Protein AF-A0A7C1QJM2-F1 (afdb_monomer)

Secondary structure (DSSP, 8-state):
-EEEEETTEEEEEPPTTSPPP--HHHHHHHHHHHHHHTT--EEEEE----SS------EEEEETTSSEEEE-TTTTTS-HHHHHHTTEEEEEEEETTHHHHS-TTTHHHHTTSS--

Solvent-accessible surface area (backbone atoms only — not comparable to full-atom values): 6925 Å² total; per-residue (Å²): 107,46,80,45,81,53,93,50,38,37,38,38,35,53,44,93,88,44,79,82,62,92,43,58,71,58,49,53,50,50,52,46,50,52,42,41,75,75,70,45,69,62,43,75,48,73,44,53,71,80,94,67,98,67,91,68,79,44,62,37,38,32,35,74,85,58,59,30,34,36,38,58,90,52,63,91,81,49,61,68,42,57,38,31,67,77,35,55,30,75,33,35,50,42,45,42,71,52,25,67,80,57,55,88,73,42,43,70,39,54,77,74,80,83,88,134

pLDDT: mean 78.03, std 20.53, range [35.16, 95.81]

Mean predicted aligned error: 8.7 Å

Sequence (116 aa):
MKIKFNRNKLSIIKEDTDKKYYSESLLWHDIKKKLQETGYDVIKRLMWKDGHMTDERNYYIRDRKWNYCIIDNDVYIRDMVNSFNDGLLSLYQIDWDAGVNNLTSCYEICIIDTEV

Radius of gyration: 14.14 Å; Cα contacts (8 Å, |Δi|>4): 168; chains: 1; bounding box: 44×29×29 Å

Structure (mmCIF, N/CA/C/O backbone):
data_AF-A0A7C1QJM2-F1
#
_entry.id   AF-A0A7C1QJM2-F1
#
loop_
_atom_site.group_PDB
_atom_site.id
_atom_site.type_symbol
_atom_site.label_atom_id
_atom_site.label_alt_id
_atom_site.label_comp_id
_atom_site.label_asym_id
_atom_site.label_entity_id
_atom_site.label_seq_id
_atom_site.pdbx_PDB_ins_code
_atom_site.Cartn_x
_atom_site.Cartn_y
_atom_site.Cartn_z
_atom_site.occupancy
_atom_site.B_iso_or_equiv
_atom_site.auth_seq_id
_atom_site.auth_comp_id
_atom_site.auth_asym_id
_atom_site.auth_atom_id
_atom_site.pdbx_PDB_model_num
ATOM 1 N N . MET A 1 1 ? -10.009 1.510 6.144 1.00 93.00 1 MET A N 1
ATOM 2 C CA . MET A 1 1 ? -9.516 1.222 4.785 1.00 93.00 1 MET A CA 1
ATOM 3 C C . MET A 1 1 ? -9.452 -0.266 4.668 1.00 93.00 1 MET A C 1
ATOM 5 O O . MET A 1 1 ? -8.885 -0.934 5.540 1.00 93.00 1 MET A O 1
ATOM 9 N N . LYS A 1 2 ? -10.050 -0.787 3.606 1.00 93.50 2 LYS A N 1
ATOM 10 C CA . LYS A 1 2 ? -10.180 -2.220 3.407 1.00 93.50 2 LYS A CA 1
ATOM 11 C C . LYS A 1 2 ? -9.300 -2.664 2.260 1.00 93.50 2 LYS A C 1
ATOM 13 O O . LYS A 1 2 ? -9.364 -2.109 1.170 1.00 93.50 2 LYS A O 1
ATOM 18 N N . ILE A 1 3 ? -8.505 -3.693 2.512 1.00 93.88 3 ILE A N 1
ATOM 19 C CA . ILE A 1 3 ? -7.594 -4.263 1.528 1.00 93.88 3 ILE A CA 1
ATOM 20 C C . ILE A 1 3 ? -8.132 -5.623 1.092 1.00 93.88 3 ILE A C 1
ATOM 22 O O . ILE A 1 3 ? -8.546 -6.434 1.922 1.00 93.88 3 ILE A O 1
ATOM 26 N N . LYS A 1 4 ? -8.146 -5.864 -0.219 1.00 93.88 4 LYS A N 1
ATOM 27 C CA . LYS A 1 4 ? -8.502 -7.149 -0.821 1.00 93.88 4 LYS A CA 1
ATOM 28 C C . LYS A 1 4 ? -7.455 -7.540 -1.852 1.00 93.88 4 LYS A C 1
ATOM 30 O O . LYS A 1 4 ? -7.223 -6.799 -2.804 1.00 93.88 4 LYS A O 1
ATOM 35 N N . PHE A 1 5 ? -6.888 -8.727 -1.689 1.00 89.06 5 PHE A N 1
ATOM 36 C CA . PHE A 1 5 ? -6.066 -9.354 -2.714 1.00 89.06 5 PHE A CA 1
ATOM 37 C C . PHE A 1 5 ? -6.933 -10.205 -3.638 1.00 89.06 5 PHE A C 1
ATOM 39 O O . PHE A 1 5 ? -7.750 -11.006 -3.183 1.00 89.06 5 PHE A O 1
ATOM 46 N N . ASN A 1 6 ? -6.738 -10.038 -4.940 1.00 89.94 6 ASN A N 1
ATOM 47 C CA . ASN A 1 6 ? -7.244 -10.942 -5.959 1.00 89.94 6 ASN A CA 1
ATOM 48 C C . ASN A 1 6 ? -6.104 -11.247 -6.927 1.00 89.94 6 ASN A C 1
ATOM 50 O O . ASN A 1 6 ? -5.721 -10.388 -7.720 1.00 89.94 6 ASN A O 1
ATOM 54 N N . ARG A 1 7 ? -5.558 -12.467 -6.845 1.00 87.56 7 ARG A N 1
ATOM 55 C CA . ARG A 1 7 ? -4.351 -12.869 -7.582 1.00 87.56 7 ARG A CA 1
ATOM 56 C C . ARG A 1 7 ? -3.217 -11.867 -7.324 1.00 87.56 7 ARG A C 1
ATOM 58 O O . ARG A 1 7 ? -2.798 -11.715 -6.185 1.00 87.56 7 ARG A O 1
ATOM 65 N N . ASN A 1 8 ? -2.776 -11.165 -8.362 1.00 87.75 8 ASN A N 1
ATOM 66 C CA . ASN A 1 8 ? -1.725 -10.157 -8.338 1.00 87.75 8 ASN A CA 1
ATOM 67 C C . ASN A 1 8 ? -2.263 -8.720 -8.214 1.00 87.75 8 ASN A C 1
ATOM 69 O O . ASN A 1 8 ? -1.497 -7.768 -8.283 1.00 87.75 8 ASN A O 1
ATOM 73 N N . LYS A 1 9 ? -3.575 -8.529 -8.058 1.00 91.25 9 LYS A N 1
ATOM 74 C CA . LYS A 1 9 ? -4.186 -7.208 -7.911 1.00 91.25 9 LYS A CA 1
ATOM 75 C C . LYS A 1 9 ? -4.546 -6.948 -6.456 1.00 91.25 9 LYS A C 1
ATOM 77 O O . LYS A 1 9 ? -5.286 -7.713 -5.833 1.00 91.25 9 LYS A O 1
ATOM 82 N N . LEU A 1 10 ? -4.079 -5.819 -5.945 1.00 93.31 10 LEU A N 1
ATOM 83 C CA . LEU A 1 10 ? -4.423 -5.299 -4.637 1.00 93.31 10 LEU A CA 1
ATOM 84 C C . LEU A 1 10 ? -5.471 -4.197 -4.781 1.00 93.31 10 LEU A C 1
ATOM 86 O O . LEU A 1 10 ? -5.200 -3.125 -5.310 1.00 93.31 10 LEU A O 1
ATOM 90 N N . SER A 1 11 ? -6.683 -4.452 -4.302 1.00 94.56 11 SER A N 1
ATOM 91 C CA . SER A 1 11 ? -7.751 -3.451 -4.261 1.00 94.56 11 SER A CA 1
ATOM 92 C C . SER A 1 11 ? -7.829 -2.831 -2.873 1.00 94.56 11 SER A C 1
ATOM 94 O O . SER A 1 11 ? -8.024 -3.536 -1.880 1.00 94.56 11 SER A O 1
ATOM 96 N N . ILE A 1 12 ? -7.695 -1.513 -2.815 1.00 94.75 12 ILE A N 1
ATOM 97 C CA . ILE A 1 12 ? -7.795 -0.709 -1.604 1.00 94.75 12 ILE A CA 1
ATOM 98 C C . ILE A 1 12 ? -9.085 0.096 -1.710 1.00 94.75 12 ILE A C 1
ATOM 100 O O . ILE A 1 12 ? -9.225 0.972 -2.559 1.00 94.75 12 ILE A O 1
ATOM 104 N N . ILE A 1 13 ? -10.042 -0.242 -0.857 1.00 95.38 13 ILE A N 1
ATOM 105 C CA . ILE A 1 13 ? -11.377 0.347 -0.841 1.00 95.38 13 ILE A CA 1
ATOM 106 C C . ILE A 1 13 ? -11.436 1.331 0.324 1.00 95.38 13 ILE A C 1
ATOM 108 O O . ILE A 1 13 ? -11.115 0.967 1.465 1.00 95.38 13 ILE A O 1
ATOM 112 N N . LYS A 1 14 ? -11.841 2.566 0.029 1.00 94.94 14 LYS A N 1
ATOM 113 C CA . LYS A 1 14 ? -12.106 3.587 1.040 1.00 94.94 14 LYS A CA 1
ATOM 114 C C . LYS A 1 14 ? -13.456 3.306 1.698 1.00 94.94 14 LYS A C 1
ATOM 116 O O . LYS A 1 14 ? -14.455 3.104 1.017 1.00 94.94 14 LYS A O 1
ATOM 121 N N . GLU A 1 15 ? -13.472 3.290 3.022 1.00 93.94 15 GLU A N 1
ATOM 122 C CA . GLU A 1 15 ? -14.683 3.172 3.834 1.00 93.94 15 GLU A CA 1
ATOM 123 C C . GLU A 1 15 ? -15.138 4.569 4.296 1.00 93.94 15 GLU A C 1
ATOM 125 O O . GLU A 1 15 ? -14.361 5.528 4.280 1.00 93.94 15 GLU A O 1
ATOM 130 N N . ASP A 1 16 ? -16.396 4.718 4.713 1.00 89.88 16 ASP A N 1
ATOM 131 C CA . ASP A 1 16 ? -16.940 6.026 5.124 1.00 89.88 16 ASP A CA 1
ATOM 132 C C . ASP A 1 16 ? -16.234 6.604 6.359 1.00 89.88 16 ASP A C 1
ATOM 134 O O . ASP A 1 16 ? -16.140 7.819 6.522 1.00 89.88 16 ASP A O 1
ATOM 138 N N . THR A 1 17 ? -15.691 5.733 7.211 1.00 92.12 17 THR A N 1
ATOM 139 C CA . THR A 1 17 ? -14.920 6.101 8.405 1.00 92.12 17 THR A CA 1
ATOM 140 C C . THR A 1 17 ? -13.472 6.482 8.098 1.00 92.12 17 THR A C 1
ATOM 142 O O . THR A 1 17 ? -12.770 6.978 8.981 1.00 92.12 17 THR A O 1
ATOM 145 N N . ASP A 1 18 ? -12.999 6.265 6.867 1.00 91.19 18 ASP A N 1
ATOM 146 C CA . ASP A 1 18 ? -11.638 6.613 6.485 1.00 91.19 18 ASP A CA 1
ATOM 147 C C . ASP A 1 18 ? -11.469 8.109 6.252 1.00 91.19 18 ASP A C 1
ATOM 149 O O . ASP A 1 18 ? -12.244 8.762 5.546 1.00 91.19 18 ASP A O 1
ATOM 153 N N . LYS A 1 19 ? -10.362 8.640 6.774 1.00 92.38 19 LYS A N 1
ATOM 154 C CA . LYS A 1 19 ? -9.926 10.008 6.493 1.00 92.38 19 LYS A CA 1
ATOM 155 C C . LYS A 1 19 ? -9.650 10.209 4.998 1.00 92.38 19 LYS A C 1
ATOM 157 O O . LYS A 1 19 ? -9.200 9.300 4.298 1.00 92.38 19 LYS A O 1
ATOM 162 N N . LYS A 1 20 ? -9.845 11.444 4.535 1.00 93.31 20 LYS A N 1
ATOM 163 C CA . LYS A 1 20 ? -9.391 11.891 3.215 1.00 93.31 20 LYS A CA 1
ATOM 164 C C . LYS A 1 20 ? -7.870 12.057 3.223 1.00 93.31 20 LYS A C 1
ATOM 166 O O . LYS A 1 20 ? -7.316 12.608 4.177 1.00 93.31 20 LYS A O 1
ATOM 171 N N . TYR A 1 21 ? -7.202 11.598 2.171 1.00 93.50 21 TYR A N 1
ATOM 172 C CA . TYR A 1 21 ? -5.766 11.815 1.993 1.00 93.50 21 TYR A CA 1
ATOM 173 C C . TYR A 1 21 ? -5.520 13.021 1.086 1.00 93.50 21 TYR A C 1
ATOM 175 O O . TYR A 1 21 ? -6.335 13.327 0.219 1.00 93.50 21 TYR A O 1
ATOM 183 N N . TYR A 1 22 ? -4.387 13.689 1.301 1.00 90.94 22 TYR A N 1
ATOM 184 C CA . TYR A 1 22 ? -3.903 14.820 0.491 1.00 90.94 22 TYR A CA 1
ATOM 185 C C . TYR A 1 22 ? -2.450 14.630 0.038 1.00 90.94 22 TYR A C 1
ATOM 187 O O . TYR A 1 22 ? -1.873 15.493 -0.608 1.00 90.94 22 TYR A O 1
ATOM 195 N N . SER A 1 23 ? -1.829 13.516 0.430 1.00 89.94 23 SER A N 1
ATOM 196 C CA . SER A 1 23 ? -0.441 13.204 0.117 1.00 89.94 23 SER A CA 1
ATOM 197 C C . SER A 1 23 ? -0.316 11.720 -0.174 1.00 89.94 23 SER A C 1
ATOM 199 O O . SER A 1 23 ? -0.693 10.885 0.656 1.00 89.94 23 SER A O 1
ATOM 201 N N . GLU A 1 24 ? 0.276 11.403 -1.322 1.00 88.75 24 GLU A N 1
ATOM 202 C CA . GLU A 1 24 ? 0.582 10.032 -1.722 1.00 88.75 24 GLU A CA 1
ATOM 203 C C . GLU A 1 24 ? 1.480 9.337 -0.708 1.00 88.75 24 GLU A C 1
ATOM 205 O O . GLU A 1 24 ? 1.249 8.190 -0.339 1.00 88.75 24 GLU A O 1
ATOM 210 N N . SER A 1 25 ? 2.470 10.055 -0.178 1.00 89.00 25 SER A N 1
ATOM 211 C CA . SER A 1 25 ? 3.394 9.516 0.815 1.00 89.00 25 SER A CA 1
ATOM 212 C C . SER A 1 25 ? 2.662 9.026 2.071 1.00 89.00 25 SER A C 1
ATOM 214 O O . SER A 1 25 ? 2.978 7.948 2.588 1.00 89.00 25 SER A O 1
ATOM 216 N N . LEU A 1 26 ? 1.669 9.781 2.553 1.00 91.94 26 LEU A N 1
ATOM 217 C CA . LEU A 1 26 ? 0.852 9.374 3.698 1.00 91.94 26 LEU A CA 1
ATOM 218 C C . LEU A 1 26 ? -0.062 8.197 3.348 1.00 91.94 26 LEU A C 1
ATOM 220 O O . LEU A 1 26 ? -0.174 7.268 4.147 1.00 91.94 26 LEU A O 1
ATOM 224 N N . LEU A 1 27 ? -0.655 8.200 2.151 1.00 93.62 27 LEU A N 1
ATOM 225 C CA . LEU A 1 27 ? -1.492 7.095 1.685 1.00 93.62 27 LEU A CA 1
ATOM 226 C C . LEU A 1 27 ? -0.688 5.787 1.612 1.00 93.62 27 LEU A C 1
ATOM 228 O O . LEU A 1 27 ? -1.070 4.795 2.228 1.00 93.62 27 LEU A O 1
ATOM 232 N N . TRP A 1 28 ? 0.488 5.806 0.982 1.00 93.69 28 TRP A N 1
ATOM 233 C CA . TRP A 1 28 ? 1.412 4.668 0.932 1.00 93.69 28 TRP A CA 1
ATOM 234 C C . TRP A 1 28 ? 1.837 4.177 2.316 1.00 93.69 28 TRP A C 1
ATOM 236 O O . TRP A 1 28 ? 1.984 2.975 2.546 1.00 93.69 28 TRP A O 1
ATOM 246 N N . HIS A 1 29 ? 2.054 5.098 3.254 1.00 94.44 29 HIS A N 1
ATOM 247 C CA . HIS A 1 29 ? 2.427 4.740 4.616 1.00 94.44 29 HIS A CA 1
ATOM 248 C C . HIS A 1 29 ? 1.308 3.972 5.336 1.00 94.44 29 HIS A C 1
ATOM 250 O O . HIS A 1 29 ? 1.588 2.969 6.002 1.00 94.44 29 HIS A O 1
ATOM 256 N N . ASP A 1 30 ? 0.061 4.417 5.188 1.00 95.06 30 ASP A N 1
ATOM 257 C CA . ASP A 1 30 ? -1.085 3.799 5.852 1.00 95.06 30 ASP A CA 1
ATOM 258 C C . ASP A 1 30 ? -1.493 2.485 5.166 1.00 95.06 30 ASP A C 1
ATOM 260 O O . ASP A 1 30 ? -1.789 1.515 5.863 1.00 95.06 30 ASP A O 1
ATOM 264 N N . ILE A 1 31 ? -1.361 2.382 3.836 1.00 94.81 31 ILE A N 1
ATOM 265 C CA . ILE A 1 31 ? -1.476 1.105 3.106 1.00 94.81 31 ILE A CA 1
ATOM 266 C C . ILE A 1 31 ? -0.463 0.092 3.646 1.00 94.81 31 ILE A C 1
ATOM 268 O O . ILE A 1 31 ? -0.830 -1.032 3.985 1.00 94.81 31 ILE A O 1
ATOM 272 N N . LYS A 1 32 ? 0.809 0.489 3.791 1.00 95.69 32 LYS A N 1
ATOM 273 C CA . LYS A 1 32 ? 1.856 -0.369 4.365 1.00 95.69 32 LYS A CA 1
ATOM 274 C C . LYS A 1 32 ? 1.487 -0.834 5.774 1.00 95.69 32 LYS A C 1
ATOM 276 O O . LYS A 1 32 ? 1.609 -2.019 6.066 1.00 95.69 32 LYS A O 1
ATOM 281 N N . LYS A 1 33 ? 1.029 0.071 6.647 1.00 95.81 33 LYS A N 1
ATOM 282 C CA . LYS A 1 33 ? 0.584 -0.305 8.001 1.00 95.81 33 LYS A CA 1
ATOM 283 C C . LYS A 1 33 ? -0.560 -1.314 7.952 1.00 95.81 33 LYS A C 1
ATOM 285 O O . LYS A 1 33 ? -0.513 -2.314 8.657 1.00 95.81 33 LYS A O 1
ATOM 290 N N . LYS A 1 34 ? -1.540 -1.095 7.078 1.00 95.00 34 LYS A N 1
ATOM 291 C CA . LYS A 1 34 ? -2.680 -1.998 6.927 1.00 95.00 34 LYS A CA 1
ATOM 292 C C . LYS A 1 34 ? -2.266 -3.380 6.416 1.00 95.00 34 LYS A C 1
ATOM 294 O O . LYS A 1 34 ? -2.770 -4.380 6.914 1.00 95.00 34 LYS A O 1
ATOM 299 N N . LEU A 1 35 ? -1.316 -3.454 5.484 1.00 93.69 35 LEU A N 1
ATOM 300 C CA . LEU A 1 35 ? -0.730 -4.723 5.042 1.00 93.69 35 LEU A CA 1
ATOM 301 C C . LEU A 1 35 ? -0.020 -5.449 6.196 1.00 93.69 35 LEU A C 1
ATOM 303 O O . LEU A 1 35 ? -0.245 -6.643 6.396 1.00 93.69 35 LEU A O 1
ATOM 307 N N . GLN A 1 36 ? 0.757 -4.722 7.003 1.00 94.94 36 GLN A N 1
ATOM 308 C CA . GLN A 1 36 ? 1.419 -5.270 8.192 1.00 94.94 36 GLN A CA 1
ATOM 309 C C . GLN A 1 36 ? 0.418 -5.799 9.231 1.00 94.94 36 GLN A C 1
ATOM 311 O O . GLN A 1 36 ? 0.612 -6.890 9.758 1.00 94.94 36 GLN A O 1
ATOM 316 N N . GLU A 1 37 ? -0.695 -5.096 9.466 1.00 94.56 37 GLU A N 1
ATOM 317 C CA .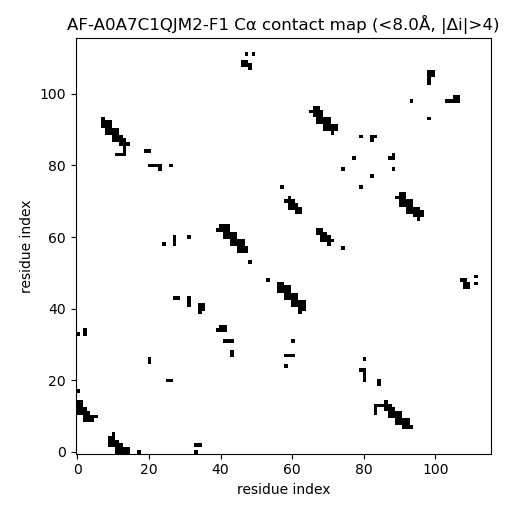 GLU A 1 37 ? -1.790 -5.574 10.329 1.00 94.56 37 GLU A CA 1
ATOM 318 C C . GLU A 1 37 ? -2.420 -6.881 9.824 1.00 94.56 37 GLU A C 1
ATOM 320 O O . GLU A 1 37 ? -2.898 -7.685 10.620 1.00 94.56 37 GLU A O 1
ATOM 325 N N . THR A 1 38 ? -2.420 -7.108 8.507 1.00 90.25 38 THR A N 1
ATOM 326 C CA . THR A 1 38 ? -2.928 -8.347 7.892 1.00 90.25 38 THR A CA 1
ATOM 327 C C . THR A 1 38 ? -1.891 -9.476 7.815 1.00 90.25 38 THR A C 1
ATOM 329 O O . THR A 1 38 ? -2.198 -10.535 7.273 1.00 90.25 38 THR A O 1
ATOM 332 N N . GLY A 1 39 ? -0.686 -9.275 8.363 1.00 91.75 39 GLY A N 1
ATOM 333 C CA . GLY A 1 39 ? 0.359 -10.299 8.469 1.00 91.75 39 GLY A CA 1
ATOM 334 C C . GLY A 1 39 ? 1.452 -10.251 7.395 1.00 91.75 39 GLY A C 1
ATOM 335 O O . GLY A 1 39 ? 2.307 -11.133 7.376 1.00 91.75 39 GLY A O 1
ATOM 336 N N . TYR A 1 40 ? 1.466 -9.242 6.518 1.00 92.12 40 TYR A N 1
ATOM 337 C CA . TYR A 1 40 ? 2.511 -9.092 5.498 1.00 92.12 40 TYR A CA 1
ATOM 338 C C . TYR A 1 40 ? 3.740 -8.356 6.055 1.00 92.12 40 TYR A C 1
ATOM 340 O O . TYR A 1 40 ? 3.619 -7.263 6.610 1.00 92.12 40 TYR A O 1
ATOM 348 N N . ASP A 1 41 ? 4.943 -8.899 5.847 1.00 93.69 41 ASP A N 1
ATOM 349 C CA . ASP A 1 41 ? 6.200 -8.255 6.258 1.00 93.69 41 ASP A CA 1
ATOM 350 C C . ASP A 1 41 ? 6.779 -7.363 5.151 1.00 93.69 41 ASP A C 1
ATOM 352 O O . ASP A 1 41 ? 7.689 -7.725 4.402 1.00 93.69 41 ASP A O 1
ATOM 356 N N . VAL A 1 42 ? 6.216 -6.163 5.044 1.00 93.44 42 VAL A N 1
ATOM 357 C CA . VAL A 1 42 ? 6.528 -5.221 3.966 1.00 93.44 42 VAL A CA 1
ATOM 358 C C . VAL A 1 42 ? 7.125 -3.908 4.466 1.00 93.44 42 VAL A C 1
ATOM 360 O O . VAL A 1 42 ? 6.909 -3.480 5.603 1.00 93.44 42 VAL A O 1
ATOM 363 N N . ILE A 1 43 ? 7.849 -3.221 3.584 1.00 92.31 43 ILE A N 1
ATOM 364 C CA . ILE A 1 43 ? 8.403 -1.880 3.785 1.00 92.31 43 ILE A CA 1
ATOM 365 C C . ILE A 1 43 ? 7.960 -0.939 2.671 1.00 92.31 43 ILE A C 1
ATOM 367 O O . ILE A 1 43 ? 7.777 -1.352 1.533 1.00 92.31 43 ILE A O 1
ATOM 371 N N . LYS A 1 44 ? 7.819 0.348 2.992 1.00 90.69 44 LYS A N 1
ATOM 372 C CA . LYS A 1 44 ? 7.619 1.406 1.996 1.00 90.69 44 LYS A CA 1
ATOM 373 C C . LYS A 1 44 ? 8.984 1.897 1.509 1.00 90.69 44 LYS A C 1
ATOM 375 O O . LYS A 1 44 ? 9.858 2.154 2.339 1.00 90.69 44 LYS A O 1
ATOM 380 N N . ARG A 1 45 ? 9.145 2.074 0.200 1.00 86.19 45 ARG A N 1
ATOM 381 C CA . ARG A 1 45 ? 10.347 2.615 -0.445 1.00 86.19 45 ARG A CA 1
ATOM 382 C C . ARG A 1 45 ? 9.992 3.755 -1.397 1.00 86.19 45 ARG A C 1
ATOM 384 O O . ARG A 1 45 ? 8.847 3.878 -1.833 1.00 86.19 45 ARG A O 1
ATOM 391 N N . LEU A 1 46 ? 10.978 4.609 -1.653 1.00 81.06 46 LEU A N 1
ATOM 392 C CA . LEU A 1 46 ? 10.934 5.628 -2.694 1.00 81.06 46 LEU A CA 1
ATOM 393 C C . LEU A 1 46 ? 11.587 5.034 -3.948 1.00 81.06 46 LEU A C 1
ATOM 395 O O . LEU A 1 46 ? 12.627 4.391 -3.843 1.00 81.06 46 LEU A O 1
ATOM 399 N N . MET A 1 47 ? 10.963 5.221 -5.100 1.00 71.12 47 MET A N 1
ATOM 400 C CA . MET A 1 47 ? 11.545 4.947 -6.407 1.00 71.12 47 MET A CA 1
ATOM 401 C C . MET A 1 47 ? 12.548 6.059 -6.709 1.00 71.12 47 MET A C 1
ATOM 403 O O . MET A 1 47 ? 12.165 7.229 -6.731 1.00 71.12 47 MET A O 1
ATOM 407 N N . TRP A 1 48 ? 13.817 5.718 -6.919 1.00 59.75 48 TRP A N 1
ATOM 408 C CA . TRP A 1 48 ? 14.807 6.691 -7.368 1.00 59.75 48 TRP A CA 1
ATOM 409 C C . TRP A 1 48 ? 15.140 6.382 -8.824 1.00 59.75 48 TRP A C 1
ATOM 411 O O . TRP A 1 48 ? 15.613 5.296 -9.139 1.00 59.75 48 TRP A O 1
ATOM 421 N N . LYS A 1 49 ? 14.799 7.314 -9.718 1.00 48.28 49 LYS A N 1
ATOM 422 C CA . LYS A 1 49 ? 15.145 7.242 -11.136 1.00 48.28 49 LYS A CA 1
ATOM 423 C C . LYS A 1 49 ? 16.521 7.872 -11.303 1.00 48.28 49 LYS A C 1
ATOM 425 O O . LYS A 1 49 ? 16.748 8.980 -10.816 1.00 48.28 49 LYS A O 1
ATOM 430 N N . ASP A 1 50 ? 17.426 7.153 -11.944 1.00 43.12 50 ASP A N 1
ATOM 431 C CA . ASP A 1 50 ? 18.815 7.561 -12.089 1.00 43.12 50 ASP A CA 1
ATOM 432 C C . ASP A 1 50 ? 18.936 8.934 -12.791 1.00 43.12 50 ASP A C 1
ATOM 434 O O . ASP A 1 50 ? 18.417 9.169 -13.885 1.00 43.12 50 ASP A O 1
ATOM 438 N N . GLY A 1 51 ? 19.590 9.869 -12.103 1.00 39.44 51 GLY A N 1
ATOM 439 C CA . GLY A 1 51 ? 20.396 10.948 -12.673 1.00 39.44 51 GLY A CA 1
ATOM 440 C C . GLY A 1 51 ? 19.778 12.116 -13.451 1.00 39.44 51 GLY A C 1
ATOM 441 O O . GLY A 1 51 ? 20.515 13.075 -13.661 1.00 39.44 51 GLY A O 1
ATOM 442 N N . HIS A 1 52 ? 18.516 12.126 -13.896 1.00 42.19 52 HIS A N 1
ATOM 443 C CA . HIS A 1 52 ? 18.005 13.243 -14.722 1.00 42.19 52 HIS A CA 1
ATOM 444 C C . HIS A 1 52 ? 16.617 13.742 -14.293 1.00 42.19 52 HIS A C 1
ATOM 446 O O . HIS A 1 52 ? 15.601 13.162 -14.654 1.00 42.19 52 HIS A O 1
ATOM 452 N N . MET A 1 53 ? 16.597 14.859 -13.550 1.00 38.84 53 MET A N 1
ATOM 453 C CA . MET A 1 53 ? 15.482 15.818 -13.403 1.00 38.84 53 MET A CA 1
ATOM 454 C C . MET A 1 53 ? 14.043 15.256 -13.441 1.00 38.84 53 MET A C 1
ATOM 456 O O . MET A 1 53 ? 13.182 15.790 -14.138 1.00 38.84 53 MET A O 1
ATOM 460 N N . THR A 1 54 ? 13.737 14.224 -12.659 1.00 43.75 54 THR A N 1
ATOM 461 C CA . THR A 1 54 ? 12.344 13.869 -12.359 1.00 43.75 54 THR A CA 1
ATOM 462 C C . THR A 1 54 ? 12.084 14.119 -10.884 1.00 43.75 54 THR A C 1
ATOM 464 O O . THR A 1 54 ? 12.552 13.372 -10.030 1.00 43.75 54 THR A O 1
ATOM 467 N N . ASP A 1 55 ? 11.330 15.180 -10.592 1.00 45.16 55 ASP A N 1
ATOM 468 C CA . ASP A 1 55 ? 10.853 15.553 -9.248 1.00 45.16 55 ASP A CA 1
ATOM 469 C C . ASP A 1 55 ? 9.752 14.594 -8.726 1.00 45.16 55 ASP A C 1
ATOM 471 O O . ASP A 1 55 ? 9.180 14.766 -7.647 1.00 45.16 55 ASP A O 1
ATOM 475 N N . GLU A 1 56 ? 9.435 13.559 -9.506 1.00 55.66 56 GLU A N 1
ATOM 476 C CA . GLU A 1 56 ? 8.354 12.614 -9.257 1.00 55.66 56 GLU A CA 1
ATOM 477 C C . GLU A 1 56 ? 8.812 11.534 -8.275 1.00 55.66 56 GLU A C 1
ATOM 479 O O . GLU A 1 56 ? 9.358 10.487 -8.625 1.00 55.66 56 GLU A O 1
ATOM 484 N N . ARG A 1 57 ? 8.603 11.833 -6.992 1.00 61.34 57 ARG A N 1
ATOM 485 C CA . ARG A 1 57 ? 8.793 10.938 -5.846 1.00 61.34 57 ARG A CA 1
ATOM 486 C C . ARG A 1 57 ? 7.790 9.781 -5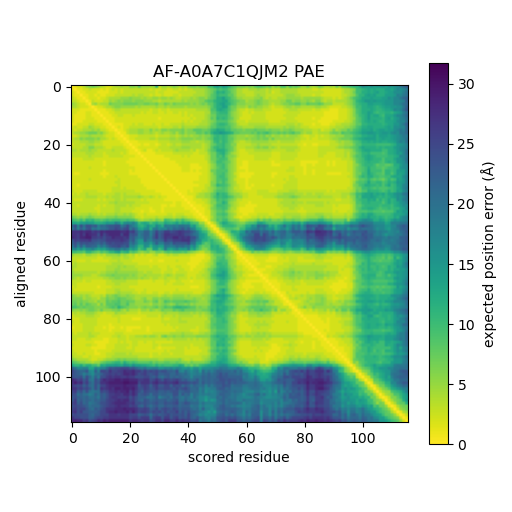.870 1.00 61.34 57 ARG A C 1
ATOM 488 O O . ARG A 1 57 ? 6.904 9.714 -5.019 1.00 61.34 57 ARG A O 1
ATOM 495 N N . ASN A 1 58 ? 7.938 8.861 -6.813 1.00 75.44 58 ASN A N 1
ATOM 496 C CA . ASN A 1 58 ? 7.096 7.673 -6.868 1.00 75.44 58 ASN A CA 1
ATOM 497 C C . ASN A 1 58 ? 7.432 6.747 -5.692 1.00 75.44 58 ASN A C 1
ATOM 499 O O . ASN A 1 58 ? 8.589 6.595 -5.305 1.00 75.44 58 ASN A O 1
ATOM 503 N N . TYR A 1 59 ? 6.423 6.135 -5.079 1.00 84.94 59 TYR A N 1
ATOM 504 C CA . TYR A 1 59 ? 6.605 5.218 -3.952 1.00 84.94 59 TYR A CA 1
ATOM 505 C C . TYR A 1 59 ? 6.139 3.815 -4.328 1.00 84.94 59 TYR A C 1
ATOM 507 O O . TYR A 1 59 ? 5.285 3.634 -5.190 1.00 84.94 59 TYR A O 1
ATOM 515 N N . TYR A 1 60 ? 6.674 2.821 -3.627 1.00 88.44 60 TYR A N 1
ATOM 516 C CA . TYR A 1 60 ? 6.212 1.441 -3.708 1.00 88.44 60 TYR A CA 1
ATOM 517 C C . TYR A 1 60 ? 6.311 0.752 -2.353 1.00 88.44 60 TYR A C 1
ATOM 519 O O . TYR A 1 60 ? 6.953 1.244 -1.416 1.00 88.44 60 TYR A O 1
ATOM 527 N N . ILE A 1 61 ? 5.667 -0.405 -2.242 1.00 91.12 61 ILE A N 1
ATOM 528 C CA . ILE A 1 61 ? 5.795 -1.289 -1.085 1.00 91.12 61 ILE A CA 1
ATOM 529 C C . ILE A 1 61 ? 6.532 -2.548 -1.525 1.00 91.12 61 ILE A C 1
ATOM 531 O O . ILE A 1 61 ? 6.225 -3.115 -2.562 1.00 91.12 61 ILE A O 1
ATOM 535 N N . ARG A 1 62 ? 7.509 -3.004 -0.748 1.00 89.88 62 ARG A N 1
ATOM 536 C CA . ARG A 1 62 ? 8.303 -4.198 -1.049 1.00 89.88 62 ARG A CA 1
ATOM 537 C C . ARG A 1 62 ? 8.271 -5.163 0.119 1.00 89.88 62 ARG A C 1
ATOM 539 O O . ARG A 1 62 ? 8.354 -4.736 1.270 1.00 89.88 62 ARG A O 1
ATOM 546 N N . ASP A 1 63 ? 8.207 -6.450 -0.180 1.00 91.12 63 ASP A N 1
ATOM 547 C CA . ASP A 1 63 ? 8.461 -7.506 0.792 1.00 91.12 63 ASP A CA 1
ATOM 548 C C . ASP A 1 63 ? 9.907 -7.458 1.294 1.00 91.12 63 ASP A C 1
ATOM 550 O O . ASP A 1 63 ? 10.838 -7.323 0.497 1.00 91.12 63 ASP A O 1
ATOM 554 N N . ARG A 1 64 ? 10.135 -7.598 2.605 1.00 87.12 64 ARG A N 1
ATOM 555 C CA . ARG A 1 64 ? 11.501 -7.518 3.161 1.00 87.12 64 ARG A CA 1
ATOM 556 C C . ARG A 1 64 ? 12.432 -8.596 2.629 1.00 87.12 64 ARG A C 1
ATOM 558 O O . ARG A 1 64 ? 13.627 -8.341 2.491 1.00 87.12 64 ARG A O 1
ATOM 565 N N . LYS A 1 65 ? 11.886 -9.769 2.313 1.00 86.38 65 LYS A N 1
ATOM 566 C CA . LYS A 1 65 ? 12.634 -10.905 1.772 1.00 86.38 65 LYS A CA 1
ATOM 567 C C . LYS A 1 65 ? 12.832 -10.825 0.258 1.00 86.38 65 LYS A C 1
ATOM 569 O O . LYS A 1 65 ? 13.361 -11.769 -0.306 1.00 86.38 65 LYS A O 1
ATOM 574 N N . TRP A 1 66 ? 12.454 -9.707 -0.369 1.00 82.38 66 TRP A N 1
ATOM 575 C CA . TRP A 1 66 ? 12.631 -9.482 -1.804 1.00 82.38 66 TRP A CA 1
ATOM 576 C C . TRP A 1 66 ? 11.894 -10.520 -2.664 1.00 82.38 66 TRP A C 1
ATOM 578 O O . TRP A 1 66 ? 12.363 -10.856 -3.736 1.00 82.38 66 TRP A O 1
ATOM 588 N N . ASN A 1 67 ? 10.740 -11.033 -2.219 1.00 85.25 67 ASN A N 1
ATOM 589 C CA . ASN A 1 67 ? 9.951 -11.955 -3.048 1.00 85.25 67 ASN A CA 1
ATOM 590 C C . ASN A 1 67 ? 9.046 -11.214 -4.040 1.00 85.25 67 ASN A C 1
ATOM 592 O O . ASN A 1 67 ? 8.807 -11.689 -5.144 1.00 85.25 67 ASN A O 1
ATOM 596 N N . TYR A 1 68 ? 8.512 -10.058 -3.640 1.00 86.38 68 TYR A N 1
ATOM 597 C CA . TYR A 1 68 ? 7.585 -9.269 -4.448 1.00 86.38 68 TYR A CA 1
ATOM 598 C C . TYR A 1 68 ? 7.633 -7.783 -4.080 1.00 86.38 68 TYR A C 1
ATOM 600 O O . TYR A 1 68 ? 8.095 -7.386 -3.001 1.00 86.38 68 TYR A O 1
ATOM 608 N N . CYS A 1 69 ? 7.086 -6.954 -4.961 1.00 89.00 69 CYS A N 1
ATOM 609 C CA . CYS A 1 69 ? 6.733 -5.574 -4.662 1.00 89.00 69 CYS A CA 1
ATOM 610 C C . CYS A 1 69 ? 5.310 -5.248 -5.126 1.00 89.00 69 CYS A C 1
ATOM 612 O O . CYS A 1 69 ? 4.686 -5.989 -5.878 1.00 89.00 69 CYS A O 1
ATOM 614 N N . ILE A 1 70 ? 4.768 -4.167 -4.579 1.00 90.00 70 ILE A N 1
ATOM 615 C CA . ILE A 1 70 ? 3.442 -3.633 -4.843 1.00 90.00 70 ILE A CA 1
ATOM 616 C C . ILE A 1 70 ? 3.639 -2.225 -5.380 1.00 90.00 70 ILE A C 1
ATOM 618 O O . ILE A 1 70 ? 4.180 -1.360 -4.681 1.00 90.00 70 ILE A O 1
ATOM 622 N N . ILE A 1 71 ? 3.187 -2.015 -6.608 1.00 88.81 71 ILE A N 1
ATOM 623 C CA . ILE A 1 71 ? 3.373 -0.778 -7.359 1.00 88.81 71 ILE A CA 1
ATOM 624 C C . ILE A 1 71 ? 2.038 -0.225 -7.849 1.00 88.81 71 ILE A C 1
ATOM 626 O O . ILE A 1 71 ? 1.029 -0.936 -7.929 1.00 88.81 71 ILE A O 1
ATOM 630 N N . ASP A 1 72 ? 2.051 1.060 -8.181 1.00 87.38 72 ASP A N 1
ATOM 631 C CA . ASP A 1 72 ? 1.001 1.687 -8.967 1.00 87.38 72 ASP A CA 1
ATOM 632 C C . ASP A 1 72 ? 1.396 1.660 -10.450 1.00 87.38 72 ASP A C 1
ATOM 634 O O . ASP A 1 72 ? 2.332 2.347 -10.854 1.00 87.38 72 ASP A O 1
ATOM 638 N N . ASN A 1 73 ? 0.700 0.858 -11.260 1.00 80.38 73 ASN A N 1
ATOM 639 C CA . ASN A 1 73 ? 0.973 0.767 -12.702 1.00 80.38 73 ASN A CA 1
ATOM 640 C C . ASN A 1 73 ? 0.520 2.009 -13.477 1.00 80.38 73 ASN A C 1
ATOM 642 O O . ASN A 1 73 ? 0.980 2.233 -14.593 1.00 80.38 73 ASN A O 1
ATOM 646 N N . ASP A 1 74 ? -0.368 2.810 -12.897 1.00 79.81 74 ASP A N 1
ATOM 647 C CA . ASP A 1 74 ? -0.997 3.944 -13.565 1.00 79.81 74 ASP A CA 1
ATOM 648 C C . ASP A 1 74 ? -0.427 5.281 -13.056 1.00 79.81 74 ASP A C 1
ATOM 650 O O . ASP A 1 74 ? -1.027 6.332 -13.275 1.00 79.81 74 ASP A O 1
ATOM 654 N N . VAL A 1 75 ? 0.732 5.259 -12.383 1.00 74.12 75 VAL A N 1
ATOM 655 C CA . VAL A 1 75 ? 1.322 6.418 -11.682 1.00 74.12 75 VAL A CA 1
ATOM 656 C C . VAL A 1 75 ? 1.478 7.666 -12.563 1.00 74.12 75 VAL A C 1
ATOM 658 O O . VAL A 1 75 ? 1.356 8.783 -12.078 1.00 74.12 75 VAL A O 1
ATOM 661 N N . TYR A 1 76 ? 1.685 7.490 -13.871 1.00 72.19 76 TYR A N 1
ATOM 662 C CA . TYR A 1 76 ? 1.861 8.593 -14.826 1.00 72.19 76 TYR A CA 1
ATOM 663 C C . TYR A 1 76 ? 0.555 9.127 -15.426 1.00 72.19 76 TYR A C 1
ATOM 665 O O . TYR A 1 76 ? 0.562 10.160 -16.091 1.00 72.19 76 TYR A O 1
ATOM 673 N N . ILE A 1 77 ? -0.559 8.414 -15.251 1.00 77.94 77 ILE A N 1
ATOM 674 C CA . ILE A 1 77 ? -1.840 8.735 -15.900 1.00 77.94 77 ILE A CA 1
ATOM 675 C C . ILE A 1 77 ? -2.954 9.059 -14.903 1.00 77.94 77 ILE A C 1
ATOM 677 O O . ILE A 1 77 ? -4.018 9.517 -15.322 1.00 77.94 77 ILE A O 1
ATOM 681 N N . ARG A 1 78 ? -2.742 8.844 -13.596 1.00 81.00 78 ARG A N 1
ATOM 682 C CA . ARG A 1 78 ? -3.721 9.180 -12.555 1.00 81.00 78 ARG A CA 1
ATOM 683 C C . ARG A 1 78 ? -3.078 9.663 -11.262 1.00 81.00 78 ARG A C 1
ATOM 685 O O . ARG A 1 78 ? -2.007 9.217 -10.879 1.00 81.00 78 ARG A O 1
ATOM 692 N N . ASP A 1 79 ? -3.820 10.500 -10.543 1.00 86.50 79 ASP A N 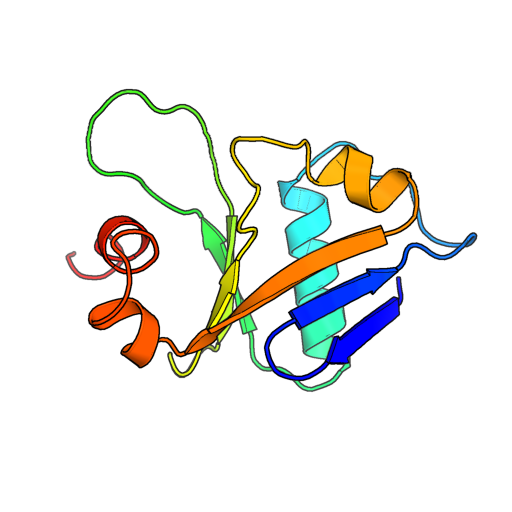1
ATOM 693 C CA . ASP A 1 79 ? -3.519 10.853 -9.15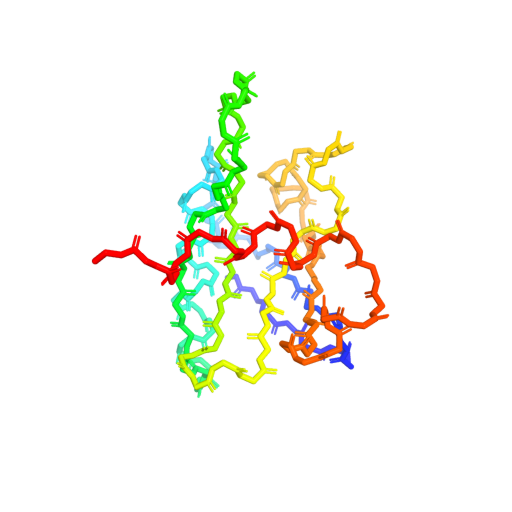7 1.00 86.50 79 ASP A CA 1
ATOM 694 C C . ASP A 1 79 ? -4.018 9.732 -8.228 1.00 86.50 79 ASP A C 1
ATOM 696 O O . ASP A 1 79 ? -5.216 9.396 -8.182 1.00 86.50 79 ASP A O 1
ATOM 700 N N . MET A 1 80 ? -3.085 9.127 -7.490 1.00 89.06 80 MET A N 1
ATOM 701 C CA . MET A 1 80 ? -3.375 8.003 -6.606 1.00 89.06 80 MET A CA 1
ATOM 702 C C . MET A 1 80 ? -4.285 8.410 -5.438 1.00 89.06 80 MET A C 1
ATOM 704 O O . MET A 1 80 ? -5.171 7.645 -5.039 1.00 89.06 80 MET A O 1
ATOM 708 N N . VAL A 1 81 ? -4.083 9.610 -4.891 1.00 91.88 81 VAL A N 1
ATOM 709 C CA . VAL A 1 81 ? -4.857 10.142 -3.767 1.00 91.88 81 VAL A CA 1
ATOM 710 C C . VAL A 1 81 ? -6.301 10.376 -4.182 1.00 91.88 81 VAL A C 1
ATOM 712 O O . VAL A 1 81 ? -7.206 9.979 -3.444 1.00 91.88 81 VAL A O 1
ATOM 715 N N . ASN A 1 82 ? -6.527 10.966 -5.356 1.00 92.44 82 ASN A N 1
ATOM 716 C CA . ASN A 1 82 ? -7.879 11.174 -5.876 1.00 92.44 82 ASN A CA 1
ATOM 717 C C . ASN A 1 82 ? -8.584 9.838 -6.112 1.00 92.44 82 ASN A C 1
ATOM 719 O O . ASN A 1 82 ? -9.674 9.637 -5.590 1.00 92.44 82 ASN A O 1
ATOM 723 N N . SER A 1 83 ? -7.906 8.874 -6.741 1.00 91.81 83 SER A N 1
ATOM 724 C CA . SER A 1 83 ? -8.470 7.536 -6.979 1.00 91.81 83 SER A CA 1
ATOM 725 C C . SER A 1 83 ? -8.927 6.850 -5.679 1.00 91.81 83 SER A C 1
ATOM 727 O O . SER A 1 83 ? -10.024 6.298 -5.602 1.00 91.81 83 SER A O 1
ATOM 729 N N . PHE A 1 84 ? -8.113 6.913 -4.617 1.00 94.12 84 PHE A N 1
ATOM 730 C CA . PHE A 1 84 ? -8.513 6.382 -3.310 1.00 94.12 84 PHE A CA 1
ATOM 731 C C . PHE A 1 84 ? -9.671 7.176 -2.694 1.00 94.12 84 PHE A C 1
ATOM 733 O O . PHE A 1 84 ? -10.616 6.584 -2.171 1.00 94.12 84 PHE A O 1
ATOM 740 N N .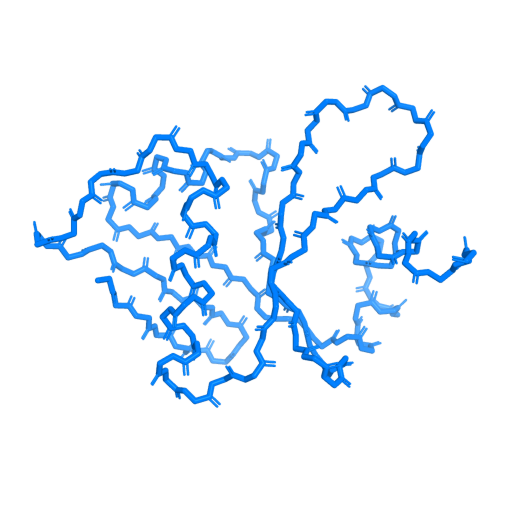 ASN A 1 85 ? -9.608 8.508 -2.744 1.00 94.25 85 ASN A N 1
ATOM 741 C CA . ASN A 1 85 ? -10.640 9.379 -2.188 1.00 94.25 85 ASN A CA 1
ATOM 742 C C . ASN A 1 85 ? -12.003 9.193 -2.879 1.00 94.25 85 ASN A C 1
ATOM 744 O O . ASN A 1 85 ? -13.023 9.297 -2.195 1.00 94.25 85 ASN A O 1
ATOM 748 N N . ASP A 1 86 ? -12.003 8.858 -4.171 1.00 94.06 86 ASP A N 1
ATOM 749 C CA . ASP A 1 86 ? -13.186 8.551 -4.983 1.00 94.06 86 ASP A CA 1
ATOM 750 C C . ASP A 1 86 ? -13.779 7.164 -4.679 1.00 94.06 86 ASP A C 1
ATOM 752 O O . ASP A 1 86 ? -14.895 6.853 -5.093 1.00 94.06 86 ASP A O 1
ATOM 756 N N . GLY A 1 87 ? -13.068 6.331 -3.910 1.00 93.56 87 GLY A N 1
ATOM 757 C CA . GLY A 1 87 ? -13.610 5.108 -3.317 1.00 93.56 87 GLY A CA 1
ATOM 758 C C . GLY A 1 87 ? -12.775 3.854 -3.559 1.00 93.56 87 GLY A C 1
ATOM 759 O O . GLY A 1 87 ? -12.834 2.919 -2.755 1.00 93.56 87 GLY A O 1
ATOM 760 N N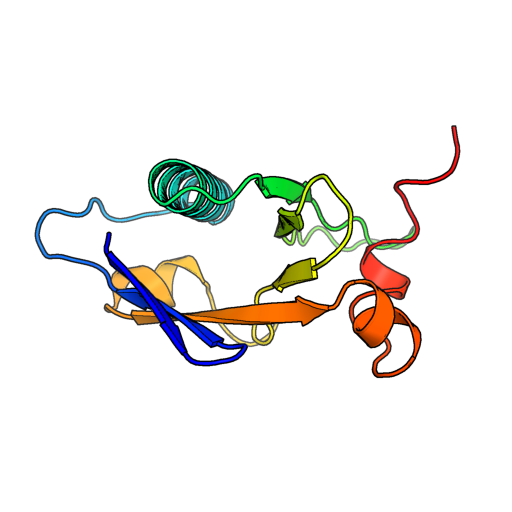 . LEU A 1 88 ? -11.987 3.811 -4.638 1.00 92.88 88 LEU A N 1
ATOM 761 C CA . LEU A 1 88 ? -11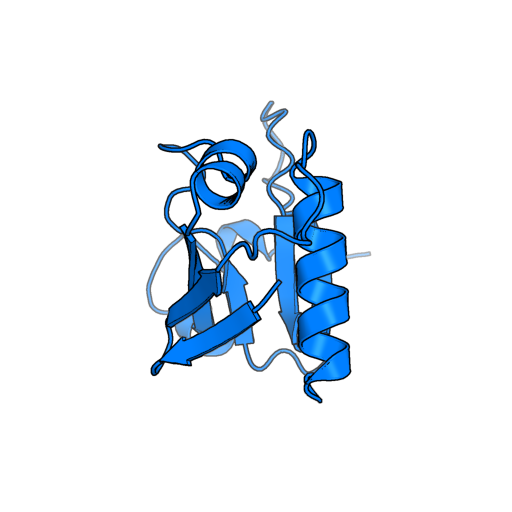.262 2.609 -5.043 1.00 92.88 88 LEU A CA 1
ATOM 762 C C . LEU A 1 88 ? -9.897 2.932 -5.645 1.00 92.88 88 LEU A C 1
ATOM 764 O O . LEU A 1 88 ? -9.779 3.539 -6.704 1.00 92.88 88 LEU A O 1
ATOM 768 N N .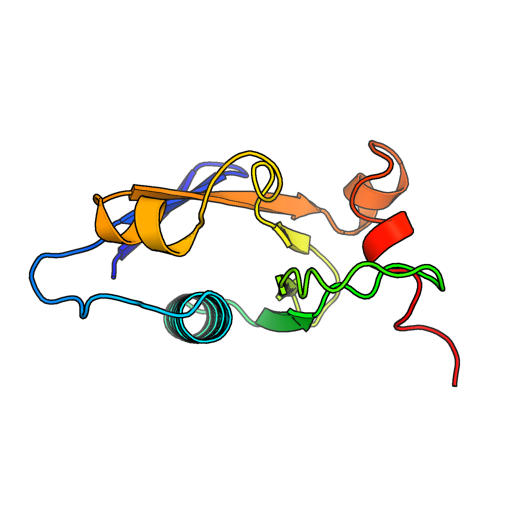 LEU A 1 89 ? -8.865 2.374 -5.024 1.00 93.81 89 LEU A N 1
ATOM 769 C CA . LEU A 1 89 ? -7.504 2.365 -5.532 1.00 93.81 89 LEU A CA 1
ATOM 770 C C . LEU A 1 89 ? -7.095 0.934 -5.904 1.00 93.81 89 LEU A C 1
ATOM 772 O O . LEU A 1 89 ? -7.310 -0.007 -5.140 1.00 93.81 89 LEU A O 1
ATOM 776 N N . SER A 1 90 ? -6.504 0.766 -7.085 1.00 92.94 90 SER A N 1
ATOM 777 C CA . SER A 1 90 ? -5.976 -0.513 -7.566 1.00 92.94 90 SER A CA 1
ATOM 778 C C . SER A 1 90 ? -4.459 -0.450 -7.665 1.00 92.94 90 SER A C 1
ATOM 780 O O . SER A 1 90 ? -3.931 0.358 -8.416 1.00 92.94 90 SER A O 1
ATOM 782 N N . LEU A 1 91 ? -3.779 -1.330 -6.942 1.00 92.06 91 LEU A N 1
ATOM 783 C CA . LEU A 1 91 ? -2.339 -1.549 -7.031 1.00 92.06 91 LEU A CA 1
ATOM 784 C C . LEU A 1 91 ? -2.063 -2.970 -7.525 1.00 92.06 91 LEU A C 1
ATOM 786 O O . LEU A 1 91 ? -2.955 -3.825 -7.530 1.00 92.06 91 LEU A O 1
ATOM 790 N N . TYR A 1 92 ? -0.822 -3.235 -7.912 1.00 89.75 92 TYR A N 1
ATOM 791 C CA . TYR A 1 92 ? -0.419 -4.525 -8.459 1.00 89.75 92 TYR A CA 1
ATOM 792 C C . TYR A 1 92 ? 0.766 -5.082 -7.693 1.00 89.75 92 TYR A C 1
ATOM 794 O O . TYR A 1 92 ? 1.766 -4.397 -7.507 1.00 89.75 92 TYR A O 1
ATOM 802 N N . GLN A 1 93 ? 0.629 -6.328 -7.253 1.00 90.06 93 GLN A N 1
ATOM 803 C CA . GLN A 1 93 ? 1.731 -7.141 -6.782 1.00 90.06 93 GLN A CA 1
ATOM 804 C C . GLN A 1 93 ? 2.432 -7.769 -7.982 1.00 90.06 93 GLN A C 1
ATOM 806 O O . GLN A 1 93 ? 1.797 -8.327 -8.875 1.00 90.06 93 GLN A O 1
ATOM 811 N N . ILE A 1 94 ? 3.746 -7.708 -7.964 1.00 86.56 94 ILE A N 1
ATOM 812 C CA . ILE A 1 94 ? 4.624 -8.260 -8.981 1.00 86.56 94 ILE A CA 1
ATOM 813 C C . ILE A 1 94 ? 5.744 -9.011 -8.275 1.00 86.56 94 ILE A C 1
ATOM 815 O O . ILE A 1 94 ? 6.256 -8.548 -7.252 1.00 86.56 94 ILE A O 1
ATOM 819 N N . ASP A 1 95 ? 6.097 -10.185 -8.788 1.00 83.38 95 ASP A N 1
ATOM 820 C CA . ASP A 1 95 ? 7.218 -10.931 -8.229 1.00 83.38 95 ASP A CA 1
ATOM 821 C C . ASP A 1 95 ? 8.496 -10.141 -8.472 1.00 83.38 95 ASP A C 1
ATOM 823 O O . ASP A 1 95 ? 8.704 -9.577 -9.550 1.00 83.38 95 ASP A O 1
ATOM 827 N N . TRP A 1 96 ? 9.355 -10.117 -7.461 1.00 74.56 96 TRP A N 1
ATOM 828 C CA . TRP A 1 96 ? 10.622 -9.410 -7.525 1.00 74.56 96 TRP A CA 1
ATOM 829 C C . TRP A 1 96 ? 11.464 -9.931 -8.692 1.00 74.56 96 TRP A C 1
ATOM 831 O O . TRP A 1 96 ? 11.971 -9.143 -9.487 1.00 74.56 96 TRP A O 1
ATOM 841 N N . ASP A 1 97 ? 11.487 -11.258 -8.856 1.00 65.75 97 ASP A N 1
ATOM 842 C CA . ASP A 1 97 ? 12.233 -11.938 -9.912 1.00 65.75 97 ASP A CA 1
ATOM 843 C C . ASP A 1 97 ? 11.536 -11.894 -11.291 1.00 65.75 97 ASP A C 1
ATOM 845 O O . ASP A 1 97 ? 12.188 -11.951 -12.336 1.00 65.75 97 ASP A O 1
ATOM 849 N N . ALA A 1 98 ? 10.204 -11.766 -11.343 1.00 51.94 98 ALA A N 1
ATOM 850 C CA . ALA A 1 98 ? 9.490 -11.605 -12.617 1.00 51.94 98 ALA A CA 1
ATOM 851 C C . ALA A 1 98 ? 9.602 -10.171 -13.160 1.00 51.94 98 ALA A C 1
ATOM 853 O O . ALA A 1 98 ? 9.619 -9.984 -14.377 1.00 51.94 98 ALA A O 1
ATOM 854 N N . GLY A 1 99 ? 9.763 -9.182 -12.274 1.00 48.38 99 GLY A N 1
ATOM 855 C CA . GLY A 1 99 ? 10.112 -7.804 -12.627 1.00 48.38 99 GLY A CA 1
ATOM 856 C C . GLY A 1 99 ? 11.530 -7.637 -13.196 1.00 48.38 99 GLY A C 1
ATOM 857 O O . GLY A 1 99 ? 11.844 -6.554 -13.685 1.00 48.38 99 GLY A O 1
ATOM 858 N N . VAL A 1 100 ? 12.365 -8.690 -13.151 1.00 43.25 100 VAL A N 1
ATOM 859 C CA . VAL A 1 100 ? 13.704 -8.761 -13.778 1.00 43.25 100 VAL A CA 1
ATOM 860 C C . VAL A 1 100 ? 13.620 -8.982 -15.277 1.00 43.25 100 VAL A C 1
ATOM 862 O O . VAL A 1 100 ? 14.362 -8.375 -16.042 1.00 43.25 100 VAL A O 1
ATOM 865 N N . ASN A 1 101 ? 12.747 -9.899 -15.696 1.00 38.25 101 ASN A N 1
ATOM 866 C CA . ASN A 1 101 ? 12.803 -10.482 -17.036 1.00 38.25 101 ASN A CA 1
ATOM 867 C C . ASN A 1 101 ? 11.621 -10.081 -17.921 1.00 38.25 101 ASN A C 1
ATOM 869 O O . ASN A 1 101 ? 11.699 -10.235 -19.137 1.00 38.25 101 ASN A O 1
ATOM 873 N N . ASN A 1 102 ? 10.541 -9.551 -17.344 1.00 35.16 102 ASN A N 1
ATOM 874 C CA . ASN A 1 102 ? 9.432 -8.984 -18.097 1.00 35.16 102 ASN A CA 1
ATOM 875 C C . ASN A 1 102 ? 9.132 -7.579 -17.581 1.00 35.16 102 ASN A C 1
ATOM 877 O O . ASN A 1 102 ? 8.518 -7.415 -16.533 1.00 35.16 102 ASN A O 1
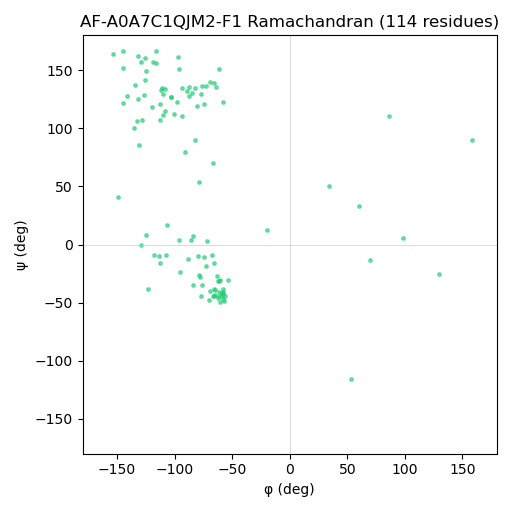ATOM 881 N N . LEU A 1 103 ? 9.510 -6.601 -18.406 1.00 39.38 103 LEU A N 1
ATOM 882 C CA . LEU A 1 103 ? 9.265 -5.163 -18.293 1.00 39.38 103 LEU A CA 1
ATOM 883 C C . LEU A 1 103 ? 10.293 -4.391 -17.455 1.00 39.38 103 LEU A C 1
ATOM 885 O O . LEU A 1 103 ? 10.339 -4.428 -16.229 1.00 39.38 103 LEU A O 1
ATOM 889 N N . THR A 1 104 ? 11.038 -3.590 -18.205 1.00 44.91 104 THR A N 1
ATOM 890 C CA . THR A 1 104 ? 11.539 -2.218 -18.015 1.00 44.91 104 THR A CA 1
ATOM 891 C C . THR A 1 104 ? 10.842 -1.295 -16.983 1.00 44.91 104 THR A C 1
ATOM 893 O O . THR A 1 104 ? 11.104 -0.102 -16.987 1.00 44.91 104 THR A O 1
ATOM 896 N N . SER A 1 105 ? 9.964 -1.765 -16.090 1.00 45.53 105 SER A N 1
ATOM 897 C CA . SER A 1 105 ? 9.264 -0.936 -15.096 1.00 45.53 105 SER A CA 1
ATOM 898 C C . SER A 1 105 ? 9.642 -1.225 -13.645 1.00 45.53 105 SER A C 1
ATOM 900 O O . SER A 1 105 ? 9.222 -0.485 -12.765 1.00 45.53 105 SER A O 1
ATOM 902 N N . CYS A 1 106 ? 10.389 -2.290 -13.346 1.00 38.19 106 CYS A N 1
ATOM 903 C CA . CYS A 1 106 ? 10.741 -2.616 -11.954 1.00 38.19 106 CYS A CA 1
ATOM 904 C C . CYS A 1 106 ? 12.242 -2.700 -11.744 1.00 38.19 106 CYS A C 1
ATOM 906 O O . CYS A 1 106 ? 12.739 -2.172 -10.756 1.00 38.19 106 CYS A O 1
ATOM 908 N N . TYR A 1 107 ? 12.977 -3.247 -12.710 1.00 38.78 107 TYR A N 1
ATOM 909 C CA . TYR A 1 107 ? 14.433 -3.283 -12.647 1.00 38.78 107 TYR A CA 1
ATOM 910 C C . TYR A 1 107 ? 15.079 -1.900 -12.809 1.00 38.78 107 TYR A C 1
ATOM 912 O O . TYR A 1 107 ? 15.838 -1.498 -11.938 1.00 38.78 107 TYR A O 1
ATOM 920 N N . GLU A 1 108 ? 14.697 -1.090 -13.802 1.00 41.16 108 GLU A N 1
ATOM 921 C CA . GLU A 1 108 ? 15.241 0.281 -13.938 1.00 41.16 108 GLU A CA 1
ATOM 922 C C . GLU A 1 108 ? 14.835 1.228 -12.790 1.00 41.16 108 GLU A C 1
ATOM 924 O O . GLU A 1 108 ? 15.444 2.275 -12.599 1.00 41.16 108 GLU A O 1
ATOM 929 N N . ILE A 1 109 ? 13.822 0.853 -12.003 1.00 46.09 109 ILE A N 1
ATOM 930 C CA . ILE A 1 109 ? 13.314 1.632 -10.867 1.00 46.09 109 ILE A CA 1
ATOM 931 C C . ILE A 1 109 ? 13.934 1.180 -9.528 1.00 46.09 109 ILE A C 1
ATOM 933 O O . ILE A 1 109 ? 13.969 1.948 -8.563 1.00 46.09 109 ILE A O 1
ATOM 937 N N . CYS A 1 110 ? 14.423 -0.062 -9.449 1.00 39.53 110 CYS A N 1
ATOM 938 C CA . CYS A 1 110 ? 14.968 -0.656 -8.227 1.00 39.53 110 CYS A CA 1
ATOM 939 C C . CYS A 1 110 ? 16.501 -0.809 -8.214 1.00 39.53 110 CYS A C 1
ATOM 941 O O . CYS A 1 110 ? 17.046 -1.093 -7.147 1.00 39.53 110 CYS A O 1
ATOM 943 N N . ILE A 1 111 ? 17.211 -0.578 -9.328 1.00 42.12 111 ILE A N 1
ATOM 944 C CA . ILE A 1 111 ? 18.690 -0.555 -9.376 1.00 42.12 111 ILE A CA 1
ATOM 945 C C . ILE A 1 111 ? 19.225 0.789 -8.840 1.00 42.12 111 ILE A C 1
ATOM 947 O O . ILE A 1 111 ? 19.960 1.472 -9.523 1.00 42.12 111 ILE A O 1
ATOM 951 N N . ILE A 1 112 ? 18.852 1.214 -7.629 1.00 46.09 112 ILE A N 1
ATOM 952 C CA . ILE A 1 112 ? 19.657 2.174 -6.833 1.00 46.09 112 ILE A CA 1
ATOM 953 C C . ILE A 1 112 ? 19.465 1.897 -5.329 1.00 46.09 112 ILE A C 1
ATOM 955 O O . ILE A 1 112 ? 19.279 2.796 -4.515 1.00 46.09 112 ILE A O 1
ATOM 959 N N . ASP A 1 113 ? 19.436 0.622 -4.940 1.00 38.66 113 ASP A N 1
ATOM 960 C CA . ASP A 1 113 ? 19.527 0.207 -3.527 1.00 38.66 113 ASP A CA 1
ATOM 961 C C . ASP A 1 113 ? 20.684 -0.793 -3.304 1.00 38.66 113 ASP A C 1
ATOM 963 O O . ASP A 1 113 ? 20.835 -1.359 -2.221 1.00 38.66 113 ASP A O 1
ATOM 967 N N . THR A 1 114 ? 21.524 -1.001 -4.323 1.00 44.59 114 THR A N 1
ATOM 968 C CA . THR A 1 114 ? 22.763 -1.784 -4.254 1.00 44.59 114 THR A CA 1
ATOM 969 C C . THR A 1 114 ? 23.897 -0.977 -4.870 1.00 44.59 114 THR A C 1
ATOM 971 O O . THR A 1 114 ? 24.126 -1.082 -6.068 1.00 44.59 114 THR A O 1
ATOM 974 N N . GLU A 1 115 ? 24.516 -0.130 -4.047 1.00 42.53 115 GLU A N 1
ATOM 975 C CA . GLU A 1 115 ? 25.934 0.290 -4.035 1.00 42.53 115 GLU A CA 1
ATOM 976 C C . GLU A 1 115 ? 26.049 1.631 -3.285 1.00 42.53 115 GLU A C 1
ATOM 978 O O . GLU A 1 115 ? 25.810 2.686 -3.863 1.00 42.53 115 GLU A O 1
ATOM 983 N N . VAL A 1 116 ? 26.257 1.570 -1.959 1.00 37.72 116 VAL A N 1
ATOM 984 C CA . VAL A 1 116 ? 27.409 2.056 -1.151 1.00 37.72 116 VAL A CA 1
ATOM 985 C C . VAL A 1 116 ? 27.106 1.758 0.321 1.00 37.72 116 VAL A C 1
ATOM 987 O O . VAL A 1 116 ? 26.033 2.178 0.811 1.00 37.72 116 VAL A O 1
#

Nearest PDB structures (foldseek):
  6oej-assembly2_A  TM=2.721E-01  e=2.780E+00  Human immunodeficiency virus 1
  7sq1-assembly1_G  TM=2.798E-01  e=5.832E+00  Human immunodeficiency virus 1

Foldseek 3Di:
DDWDDDPFKIKDFDDPPDDQDDDPVVVQVVVQVVCVVVPAQKDKDWFDQPDDDDPDRAIWIAGPVQQKIKHDPCSPPDDQSVCRNVTIHMIGIDTSVNCVPPDPPRVSRPVPPPDD